Protein AF-A0A4R6RA39-F1 (afdb_monomer)

Solvent-accessible surface area (backbone atoms only — not comparable to full-atom values): 8453 Å² total; per-residue (Å²): 88,79,47,78,80,44,45,70,38,54,65,66,56,29,46,52,51,21,52,23,39,31,28,45,70,70,74,45,59,46,84,70,62,78,87,50,90,96,51,99,73,83,49,60,31,60,56,97,90,36,84,28,69,68,56,23,29,51,54,18,40,52,49,26,54,77,70,68,47,79,82,57,91,64,62,54,58,82,74,47,43,29,58,72,58,46,24,37,30,37,46,40,40,60,76,81,68,45,76,43,68,36,69,85,71,46,83,43,77,44,78,64,78,57,55,37,63,83,16,64,66,58,38,55,40,32,42,59,66,49,38,20,54,32,70,74,84,63,79,50,60,38,37,30,11,65,78,25,111

pLDDT: mean 93.36, std 6.4, range [62.34, 98.44]

Mean predicted aligned error: 5.13 Å

Structure (mmCIF, N/CA/C/O backbone):
data_AF-A0A4R6RA39-F1
#
_entry.id   AF-A0A4R6RA39-F1
#
loop_
_atom_site.group_PDB
_atom_site.id
_atom_site.type_symbol
_atom_site.label_atom_id
_atom_site.label_alt_id
_atom_site.label_comp_id
_atom_site.label_asym_id
_atom_site.label_entity_id
_atom_site.label_seq_id
_atom_site.pdbx_PDB_ins_code
_atom_site.Cartn_x
_atom_site.Cartn_y
_atom_site.Cartn_z
_atom_site.occupancy
_atom_site.B_iso_or_equiv
_atom_site.auth_seq_id
_atom_site.auth_comp_id
_atom_site.auth_asym_id
_atom_site.auth_atom_id
_atom_site.pdbx_PDB_model_num
ATOM 1 N N . MET A 1 1 ? -9.760 14.363 13.658 1.00 90.06 1 MET A N 1
ATOM 2 C CA . MET A 1 1 ? -9.690 14.374 12.183 1.00 90.06 1 MET A CA 1
ATOM 3 C C . MET A 1 1 ? -9.516 12.956 11.656 1.00 90.06 1 MET A C 1
ATOM 5 O O . MET A 1 1 ? -8.741 12.192 12.218 1.00 90.06 1 MET A O 1
ATOM 9 N N . VAL A 1 2 ? -10.207 12.621 10.565 1.00 92.00 2 VAL A N 1
ATOM 10 C CA . VAL A 1 2 ? -9.976 11.387 9.801 1.00 92.00 2 VAL A CA 1
ATOM 11 C C . VAL A 1 2 ? -9.486 11.776 8.411 1.00 92.00 2 VAL A C 1
ATOM 13 O O . VAL A 1 2 ? -10.117 12.594 7.745 1.00 92.00 2 VAL A O 1
ATOM 16 N N . LYS A 1 3 ? -8.358 11.210 7.976 1.00 91.88 3 LYS A N 1
ATOM 17 C CA . LYS A 1 3 ? -7.806 11.401 6.630 1.00 91.88 3 LYS A CA 1
ATOM 18 C C . LYS A 1 3 ? -7.589 10.049 5.969 1.00 91.88 3 LYS A C 1
ATOM 20 O O . LYS A 1 3 ? -6.713 9.295 6.386 1.00 91.88 3 LYS A O 1
ATOM 25 N N . ILE A 1 4 ? -8.360 9.780 4.922 1.00 89.69 4 ILE A N 1
ATOM 26 C CA . ILE A 1 4 ? -8.276 8.553 4.127 1.00 89.69 4 ILE A CA 1
ATOM 27 C C . ILE A 1 4 ? -7.283 8.779 2.984 1.00 89.69 4 ILE A C 1
ATOM 29 O O . ILE A 1 4 ? -7.405 9.752 2.241 1.00 89.69 4 ILE A O 1
ATOM 33 N N . SER A 1 5 ? -6.291 7.901 2.857 1.00 85.12 5 SER A N 1
ATOM 34 C CA . SER A 1 5 ? -5.283 7.948 1.788 1.00 85.12 5 SER A CA 1
ATOM 35 C C . SER A 1 5 ? -5.460 6.857 0.737 1.00 85.12 5 SER A C 1
ATOM 37 O O . SER A 1 5 ? -5.019 7.045 -0.396 1.00 85.12 5 SER A O 1
ATOM 39 N N . ALA A 1 6 ? -6.105 5.740 1.079 1.00 83.69 6 ALA A N 1
ATOM 40 C CA . ALA A 1 6 ? -6.448 4.695 0.121 1.00 83.69 6 ALA A CA 1
ATOM 41 C C . ALA A 1 6 ? -7.640 3.865 0.609 1.00 83.69 6 ALA A C 1
ATOM 43 O O . ALA A 1 6 ? -7.736 3.553 1.790 1.00 83.69 6 ALA A O 1
ATOM 44 N N . THR A 1 7 ? -8.513 3.470 -0.314 1.00 85.88 7 THR A N 1
ATOM 45 C CA . THR A 1 7 ? -9.566 2.467 -0.097 1.00 85.88 7 THR A CA 1
ATOM 46 C C . THR A 1 7 ? -9.325 1.316 -1.075 1.00 85.88 7 THR A C 1
ATOM 48 O O . THR A 1 7 ? -8.363 0.565 -0.908 1.00 85.88 7 THR A O 1
ATOM 51 N N . LEU A 1 8 ? -10.099 1.238 -2.158 1.00 89.75 8 LEU A N 1
ATOM 52 C CA . LEU A 1 8 ? -9.863 0.326 -3.268 1.00 89.75 8 LEU A CA 1
ATOM 53 C C . LEU A 1 8 ? -8.622 0.768 -4.054 1.00 89.75 8 LEU A C 1
ATOM 55 O O . LEU A 1 8 ? -8.519 1.915 -4.496 1.00 89.75 8 LEU A O 1
ATOM 59 N N . ARG A 1 9 ? -7.686 -0.158 -4.264 1.00 90.38 9 ARG A N 1
ATOM 60 C CA . ARG A 1 9 ? -6.543 0.023 -5.161 1.00 90.38 9 ARG A CA 1
ATOM 61 C C . ARG A 1 9 ? -6.778 -0.823 -6.411 1.00 90.38 9 ARG A C 1
ATOM 63 O O . ARG A 1 9 ? -6.635 -2.037 -6.317 1.00 90.38 9 ARG A O 1
ATOM 70 N N . PRO A 1 10 ? -7.093 -0.218 -7.569 1.00 91.56 10 PRO A N 1
ATOM 71 C CA . PRO A 1 10 ? -7.241 -0.975 -8.807 1.00 91.56 10 PRO A CA 1
ATOM 72 C C . PRO A 1 10 ? -5.981 -1.806 -9.113 1.00 91.56 10 PRO A C 1
ATOM 74 O O . PRO A 1 10 ? -4.871 -1.330 -8.818 1.00 91.56 10 PRO A O 1
ATOM 77 N N . PRO A 1 11 ? -6.114 -3.012 -9.698 1.00 93.19 11 PRO A N 1
ATOM 78 C CA . PRO A 1 11 ? -4.978 -3.857 -10.069 1.00 93.19 11 PRO A CA 1
ATOM 79 C C . PRO A 1 11 ? -3.909 -3.119 -10.886 1.00 93.19 11 PRO A C 1
ATOM 81 O O . PRO A 1 11 ? -2.718 -3.287 -10.640 1.00 93.19 11 PRO A O 1
ATOM 84 N N . GLU A 1 12 ? -4.319 -2.221 -11.782 1.00 95.00 12 GLU A N 1
ATOM 85 C CA . GLU A 1 12 ? -3.450 -1.404 -12.636 1.00 95.00 12 GLU A CA 1
ATOM 86 C C . GLU A 1 12 ? -2.562 -0.479 -11.801 1.00 95.00 12 GLU A C 1
ATOM 88 O O . GLU A 1 12 ? -1.356 -0.351 -12.027 1.00 95.00 12 GLU A O 1
ATOM 93 N N . ARG A 1 13 ? -3.152 0.144 -10.774 1.00 93.75 13 ARG A N 1
ATOM 94 C CA . ARG A 1 13 ? -2.418 0.992 -9.834 1.00 93.75 13 ARG A CA 1
ATOM 95 C C . ARG A 1 13 ? -1.446 0.159 -9.006 1.00 93.75 13 ARG A C 1
ATOM 97 O O . ARG A 1 13 ? -0.307 0.583 -8.826 1.00 93.75 13 ARG A O 1
ATOM 104 N N . ALA A 1 14 ? -1.868 -1.008 -8.515 1.00 94.31 14 ALA A N 1
ATOM 105 C CA . ALA A 1 14 ? -0.995 -1.903 -7.757 1.00 94.31 14 ALA A CA 1
ATOM 106 C C . ALA A 1 14 ? 0.198 -2.380 -8.597 1.00 94.31 14 ALA A C 1
ATOM 108 O O . ALA A 1 14 ? 1.331 -2.335 -8.121 1.00 94.31 14 ALA A O 1
ATOM 109 N N . TYR A 1 15 ? -0.042 -2.738 -9.858 1.00 96.94 15 TYR A N 1
ATOM 110 C CA . TYR A 1 15 ? 0.982 -3.095 -10.832 1.00 96.94 15 TYR A CA 1
ATOM 111 C C . TYR A 1 15 ? 2.006 -1.973 -11.033 1.00 96.94 15 TYR A C 1
ATOM 113 O O . TYR A 1 15 ? 3.204 -2.198 -10.853 1.00 96.94 15 TYR A O 1
ATOM 121 N N . MET A 1 16 ? 1.554 -0.748 -11.323 1.00 97.56 16 MET A N 1
ATOM 122 C CA . MET A 1 16 ? 2.460 0.392 -11.506 1.00 97.56 16 MET A CA 1
ATOM 123 C C . MET A 1 16 ? 3.282 0.675 -10.246 1.00 97.56 16 MET A C 1
ATOM 125 O O . MET A 1 16 ? 4.494 0.859 -10.335 1.00 97.56 16 MET A O 1
ATOM 129 N N . MET A 1 17 ? 2.636 0.667 -9.076 1.00 96.38 17 MET A N 1
ATOM 130 C CA . MET A 1 17 ? 3.295 0.892 -7.790 1.00 96.38 17 MET A CA 1
ATOM 131 C C . MET A 1 17 ? 4.342 -0.191 -7.474 1.00 96.38 17 MET A C 1
ATOM 133 O O . MET A 1 17 ? 5.437 0.120 -7.006 1.00 96.38 17 MET A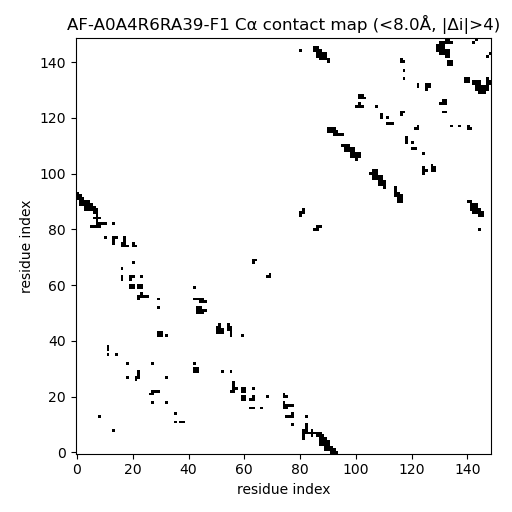 O 1
ATOM 137 N N . HIS A 1 18 ? 4.030 -1.461 -7.739 1.00 97.38 18 HIS A N 1
ATOM 138 C CA . HIS A 1 18 ? 4.929 -2.589 -7.504 1.00 97.38 18 HIS A CA 1
ATOM 139 C C . HIS A 1 18 ? 6.190 -2.498 -8.369 1.00 97.38 18 HIS A C 1
ATOM 141 O O . HIS A 1 18 ? 7.315 -2.512 -7.858 1.00 97.38 18 HIS A O 1
ATOM 147 N N . TRP A 1 19 ? 6.009 -2.368 -9.685 1.00 98.31 19 TRP A N 1
ATOM 148 C CA . TRP A 1 19 ? 7.119 -2.427 -10.631 1.00 98.31 19 TRP A CA 1
ATOM 149 C C . TRP A 1 19 ? 7.971 -1.165 -10.624 1.00 98.31 19 TRP A C 1
ATOM 151 O O . TRP A 1 19 ? 9.198 -1.284 -10.657 1.00 98.31 19 TRP A O 1
ATOM 161 N N . CYS A 1 20 ? 7.377 0.027 -10.467 1.00 98.19 20 CYS A N 1
ATOM 162 C CA . CYS A 1 20 ? 8.183 1.238 -10.324 1.00 98.19 20 CYS A CA 1
ATOM 163 C C . CYS A 1 20 ? 9.052 1.166 -9.063 1.00 98.19 20 CYS A C 1
ATOM 165 O O . CYS A 1 20 ? 10.206 1.585 -9.089 1.00 98.19 20 CYS A O 1
ATOM 167 N N . TRP A 1 21 ? 8.549 0.571 -7.972 1.00 98.38 21 TRP A N 1
ATOM 168 C CA . TRP A 1 21 ? 9.341 0.387 -6.762 1.00 98.38 21 TRP A CA 1
ATOM 169 C C . TRP A 1 21 ? 10.503 -0.580 -6.977 1.00 98.38 21 TRP A C 1
ATOM 171 O O . TRP A 1 21 ? 11.642 -0.248 -6.640 1.00 98.38 21 TRP A O 1
ATOM 181 N N . LEU A 1 22 ? 10.253 -1.746 -7.583 1.00 98.31 22 LEU A N 1
ATOM 182 C CA . LEU A 1 22 ? 11.311 -2.719 -7.853 1.00 98.31 22 LEU A CA 1
ATOM 183 C C . LEU A 1 22 ? 12.384 -2.156 -8.789 1.00 98.31 22 LEU A C 1
ATOM 185 O O . LEU A 1 22 ? 13.571 -2.291 -8.490 1.00 98.31 22 LEU A O 1
ATOM 189 N N . ILE A 1 23 ? 11.997 -1.480 -9.873 1.00 98.44 23 ILE A N 1
ATOM 190 C CA . ILE A 1 23 ? 12.948 -0.862 -10.806 1.00 98.44 23 ILE A CA 1
ATOM 191 C C . ILE A 1 23 ? 13.733 0.261 -10.117 1.00 98.44 23 ILE A C 1
ATOM 193 O O . ILE A 1 23 ? 14.962 0.270 -10.175 1.00 98.44 23 ILE A O 1
ATOM 197 N N . ALA A 1 24 ? 13.062 1.175 -9.407 1.00 98.12 24 ALA A N 1
ATOM 198 C CA . ALA A 1 24 ? 13.711 2.300 -8.727 1.00 98.12 24 ALA A CA 1
ATOM 199 C C . ALA A 1 24 ? 14.751 1.853 -7.685 1.00 98.12 24 ALA A C 1
ATOM 201 O O . ALA A 1 24 ? 15.729 2.565 -7.435 1.00 98.12 24 ALA A O 1
ATOM 202 N N . LYS A 1 25 ? 14.543 0.677 -7.078 1.00 96.44 25 LYS A N 1
ATOM 203 C CA . LYS A 1 25 ? 15.461 0.039 -6.122 1.00 96.44 25 LYS A CA 1
ATOM 204 C C . LYS A 1 25 ? 16.461 -0.923 -6.781 1.00 96.44 25 LYS A C 1
ATOM 206 O O . LYS A 1 25 ? 17.223 -1.564 -6.065 1.00 96.44 25 LYS A O 1
ATOM 211 N N . GLY A 1 26 ? 16.465 -1.039 -8.111 1.00 95.38 26 GLY A N 1
ATOM 212 C CA . GLY A 1 26 ? 17.368 -1.915 -8.863 1.00 95.38 26 GLY A CA 1
ATOM 213 C C . GLY A 1 26 ? 17.100 -3.413 -8.681 1.00 95.38 26 GLY A C 1
ATOM 214 O O . GLY A 1 26 ? 17.983 -4.222 -8.947 1.00 95.38 26 GLY A O 1
ATOM 215 N N . LYS A 1 27 ? 15.904 -3.783 -8.212 1.00 97.06 27 LYS A N 1
ATOM 216 C CA . LYS A 1 27 ? 15.493 -5.161 -7.901 1.00 97.06 27 LYS A CA 1
ATOM 217 C C . LYS A 1 27 ? 14.762 -5.866 -9.048 1.00 97.06 27 LYS A C 1
ATOM 219 O O . LYS A 1 27 ? 14.523 -7.063 -8.954 1.00 97.06 27 LYS A O 1
ATOM 224 N N . ALA A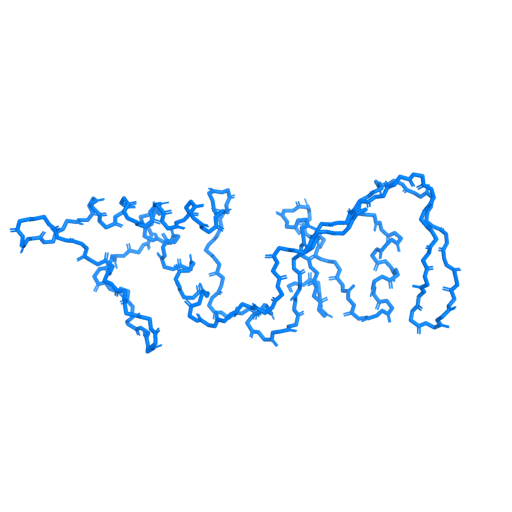 1 28 ? 14.412 -5.148 -10.113 1.00 97.75 28 ALA A N 1
ATOM 225 C CA . ALA A 1 28 ? 13.847 -5.713 -11.335 1.00 97.75 28 ALA A CA 1
ATOM 226 C C . ALA A 1 28 ? 14.577 -5.176 -12.571 1.00 97.75 28 ALA A C 1
ATOM 228 O O . ALA A 1 28 ? 15.042 -4.034 -12.582 1.00 97.75 28 ALA A O 1
ATOM 229 N N . ASP A 1 29 ? 14.671 -6.011 -13.606 1.00 97.56 29 ASP A N 1
ATOM 230 C CA . ASP A 1 29 ? 15.124 -5.607 -14.938 1.00 97.56 29 ASP A CA 1
ATOM 231 C C . ASP A 1 29 ? 13.943 -4.963 -15.684 1.00 97.56 29 ASP A C 1
ATOM 233 O O . ASP A 1 29 ? 12.944 -5.655 -15.907 1.00 97.56 29 ASP A O 1
ATOM 237 N N . PRO A 1 30 ? 14.027 -3.679 -16.082 1.00 98.00 30 PRO A N 1
ATOM 238 C CA . PRO A 1 30 ? 12.946 -2.993 -16.786 1.00 98.00 30 PRO A CA 1
ATOM 239 C C . PRO A 1 30 ? 12.452 -3.720 -18.043 1.00 98.00 30 PRO A C 1
ATOM 241 O O . PRO A 1 30 ? 11.261 -3.693 -18.330 1.00 98.00 30 PRO A O 1
ATOM 244 N N . LYS A 1 31 ? 13.335 -4.442 -18.747 1.00 97.50 31 LYS A N 1
ATOM 245 C CA . LYS A 1 31 ? 12.983 -5.210 -19.958 1.00 97.50 31 LYS A CA 1
ATOM 246 C C . LYS A 1 31 ? 12.194 -6.490 -19.683 1.00 97.50 31 LYS A C 1
ATOM 248 O O . LYS A 1 31 ? 11.696 -7.116 -20.612 1.00 97.50 31 LYS A O 1
ATOM 253 N N . LYS A 1 32 ? 12.148 -6.936 -18.427 1.00 97.62 32 LYS A N 1
ATOM 254 C CA . LYS A 1 32 ? 11.507 -8.196 -18.019 1.00 97.62 32 LYS A CA 1
ATOM 255 C C . LYS A 1 32 ? 10.220 -7.978 -17.237 1.00 97.62 32 LYS A C 1
ATOM 257 O O . LYS A 1 32 ? 9.637 -8.953 -16.766 1.00 97.62 32 LYS A O 1
ATOM 262 N N . VAL A 1 33 ? 9.790 -6.729 -17.064 1.00 97.56 33 VAL A N 1
ATOM 263 C CA . VAL A 1 33 ? 8.517 -6.451 -16.403 1.00 97.56 33 VAL A CA 1
ATOM 264 C C . VAL A 1 33 ? 7.375 -6.972 -17.286 1.00 97.56 33 VAL A C 1
ATOM 266 O O . VAL A 1 33 ? 7.286 -6.561 -18.443 1.00 97.56 33 VAL A O 1
ATOM 269 N N . PRO A 1 34 ? 6.508 -7.872 -16.782 1.00 96.75 34 PRO A N 1
ATOM 270 C CA . PRO A 1 34 ? 5.401 -8.412 -17.566 1.00 96.75 34 PRO A CA 1
ATOM 271 C C . PRO A 1 34 ? 4.429 -7.306 -17.968 1.00 96.75 34 PRO A C 1
ATOM 273 O O . PRO A 1 34 ? 3.987 -6.562 -17.105 1.00 96.75 34 PRO A O 1
ATOM 276 N N . SER A 1 35 ? 4.042 -7.216 -19.241 1.00 96.00 35 SER A N 1
ATOM 277 C CA . SER A 1 35 ? 3.005 -6.275 -19.681 1.00 96.00 35 SER A CA 1
ATOM 278 C C . SER A 1 35 ? 1.671 -6.539 -18.975 1.00 96.00 35 SER A C 1
ATOM 280 O O . SER A 1 35 ? 1.280 -7.696 -18.811 1.00 96.00 35 SER A O 1
ATOM 282 N N . MET A 1 36 ? 0.929 -5.480 -18.645 1.00 96.25 36 MET A N 1
ATOM 283 C CA . MET A 1 36 ? -0.420 -5.579 -18.086 1.00 96.25 36 MET A CA 1
ATOM 284 C C . MET A 1 36 ? -1.433 -4.928 -19.028 1.00 96.25 36 MET A C 1
ATOM 286 O O . MET A 1 36 ? -1.262 -3.779 -19.438 1.00 96.25 36 MET A O 1
ATOM 290 N N . ASN A 1 37 ? -2.503 -5.656 -19.355 1.00 95.56 37 ASN A N 1
ATOM 291 C CA . ASN A 1 37 ? -3.602 -5.103 -20.140 1.00 95.56 37 ASN A CA 1
ATOM 292 C C . ASN A 1 37 ? -4.210 -3.883 -19.424 1.00 95.56 37 ASN A C 1
ATOM 294 O O . ASN A 1 37 ? -4.369 -3.900 -18.207 1.00 95.56 37 ASN A O 1
ATOM 298 N N . GLY A 1 38 ? -4.527 -2.825 -20.170 1.00 94.25 38 GLY A N 1
ATO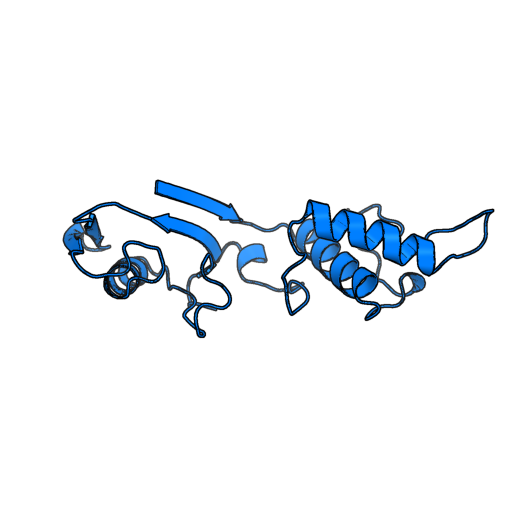M 299 C CA . GLY A 1 38 ? -5.020 -1.565 -19.603 1.00 94.25 38 GLY A CA 1
ATOM 300 C C . GLY A 1 38 ? -3.945 -0.650 -18.997 1.00 94.25 38 GLY A C 1
ATOM 301 O O . GLY A 1 38 ? -4.277 0.456 -18.578 1.00 94.25 38 GLY A O 1
ATOM 302 N N . VAL A 1 39 ? -2.662 -1.046 -18.995 1.00 96.75 39 VAL A N 1
ATOM 303 C CA . VAL A 1 39 ? -1.543 -0.211 -18.521 1.00 96.75 39 VAL A CA 1
ATOM 304 C C . VAL A 1 39 ? -0.533 0.026 -19.653 1.00 96.75 39 VAL A C 1
ATOM 306 O O . VAL A 1 39 ? 0.411 -0.751 -19.811 1.00 96.75 39 VAL A O 1
ATOM 309 N N . PRO A 1 40 ? -0.693 1.098 -20.454 1.00 95.06 40 PRO A N 1
ATOM 310 C CA . PR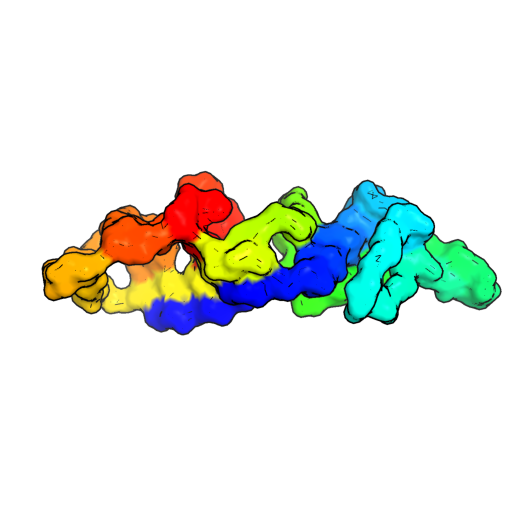O A 1 40 ? 0.193 1.405 -21.575 1.00 95.06 40 PRO A CA 1
ATOM 311 C C . PRO A 1 40 ? 1.487 2.073 -21.083 1.00 95.06 40 PRO A C 1
ATOM 313 O O . PRO A 1 40 ? 1.704 3.267 -21.277 1.00 95.06 40 PRO A O 1
ATOM 316 N N . ILE A 1 41 ? 2.341 1.306 -20.406 1.00 95.56 41 ILE A N 1
ATOM 317 C CA . ILE A 1 41 ? 3.615 1.783 -19.863 1.00 95.56 41 ILE A CA 1
ATOM 318 C C . ILE A 1 41 ? 4.795 1.066 -20.518 1.00 95.56 41 ILE A C 1
ATOM 320 O O . ILE A 1 41 ? 4.804 -0.158 -20.641 1.00 95.56 41 ILE A O 1
ATOM 324 N N . LYS A 1 42 ? 5.812 1.840 -20.907 1.00 95.06 42 LYS A N 1
ATOM 325 C CA . LYS A 1 42 ? 7.114 1.326 -21.338 1.00 95.06 42 LYS A CA 1
ATOM 326 C C . LYS A 1 42 ? 8.098 1.476 -20.182 1.00 95.06 42 LYS A C 1
ATOM 328 O O . LYS A 1 42 ? 8.387 2.596 -19.776 1.00 95.06 42 LYS A O 1
ATOM 333 N N . TRP A 1 43 ? 8.577 0.360 -19.640 1.00 97.75 43 TRP A N 1
ATOM 334 C CA . TRP A 1 43 ? 9.513 0.364 -18.510 1.00 97.75 43 TRP A CA 1
ATOM 335 C C . TRP A 1 43 ? 10.973 0.466 -18.949 1.00 97.75 43 TRP A C 1
ATOM 337 O O . TRP A 1 43 ? 11.799 0.991 -18.209 1.00 97.75 43 TRP A O 1
ATOM 347 N N . ASP A 1 44 ? 11.305 -0.038 -20.133 1.00 96.94 44 ASP A N 1
ATOM 348 C CA . ASP A 1 44 ? 12.643 -0.066 -20.709 1.00 96.94 44 ASP A CA 1
ATOM 349 C C . ASP A 1 44 ? 12.907 1.184 -21.554 1.00 96.94 44 ASP A C 1
ATOM 351 O O . ASP A 1 44 ? 12.801 1.203 -22.776 1.00 96.94 44 ASP A O 1
ATOM 355 N N . HIS A 1 45 ? 13.259 2.273 -20.880 1.00 96.62 45 HIS A N 1
ATOM 356 C CA . HIS A 1 45 ? 13.524 3.545 -21.541 1.00 96.62 45 HIS A CA 1
ATOM 357 C C . HIS A 1 45 ? 14.776 3.483 -22.419 1.00 96.62 45 HIS A C 1
ATOM 359 O O . HIS A 1 45 ? 15.742 2.775 -22.128 1.00 96.62 45 HIS A O 1
ATOM 365 N N . GLU A 1 46 ? 14.771 4.293 -23.472 1.00 96.31 46 GLU A N 1
ATOM 366 C CA . GLU A 1 46 ? 15.867 4.411 -24.428 1.00 96.31 46 GLU A CA 1
ATOM 367 C C . GLU A 1 46 ? 16.459 5.826 -24.423 1.00 96.31 46 GLU A C 1
ATOM 369 O O . GLU A 1 46 ? 15.781 6.803 -24.103 1.00 96.31 46 GLU A O 1
ATOM 374 N N . VAL A 1 47 ? 17.732 5.925 -24.798 1.00 95.88 47 VAL A N 1
ATOM 375 C CA . VAL A 1 47 ? 18.426 7.167 -25.155 1.00 95.88 47 VAL A CA 1
ATOM 376 C C . VAL A 1 47 ? 18.995 6.953 -26.548 1.00 95.88 47 VAL A C 1
ATOM 378 O O . VAL A 1 47 ? 19.673 5.952 -26.780 1.00 95.88 47 VAL A O 1
ATOM 381 N N . ASP A 1 48 ? 18.670 7.845 -27.481 1.00 95.00 48 ASP A N 1
ATOM 382 C CA . ASP A 1 48 ? 19.112 7.771 -28.880 1.00 95.00 48 ASP A CA 1
ATOM 383 C C . ASP A 1 48 ? 18.827 6.404 -29.539 1.00 95.00 48 ASP A C 1
ATOM 385 O O . ASP A 1 48 ? 19.665 5.826 -30.233 1.00 95.00 48 ASP A O 1
ATOM 389 N N . GLY A 1 49 ? 17.637 5.852 -29.266 1.00 93.56 49 GLY A N 1
ATOM 390 C CA . GLY A 1 49 ? 17.173 4.567 -29.806 1.00 93.56 49 GLY A CA 1
ATOM 391 C C . GLY A 1 49 ? 17.846 3.329 -29.201 1.00 93.56 49 GLY A C 1
ATOM 392 O O . GLY A 1 49 ? 17.725 2.232 -29.744 1.00 93.56 49 GLY A O 1
ATOM 393 N N . LYS A 1 50 ? 18.593 3.481 -28.101 1.00 96.38 50 LYS A N 1
ATOM 394 C CA . LYS A 1 50 ? 19.247 2.373 -27.392 1.00 96.38 50 LYS A CA 1
ATOM 395 C C . LYS A 1 50 ? 18.755 2.283 -25.962 1.00 96.38 50 LYS A C 1
ATOM 397 O O . LYS A 1 50 ? 18.646 3.293 -25.272 1.00 96.38 50 LYS A O 1
ATOM 402 N N . TYR A 1 51 ? 18.514 1.062 -25.495 1.00 97.00 51 TYR A N 1
ATOM 403 C CA . TYR A 1 51 ? 18.101 0.805 -24.117 1.00 97.00 51 TYR A CA 1
ATOM 404 C C . TYR A 1 51 ? 19.054 1.458 -23.101 1.00 97.00 51 TYR A C 1
ATOM 406 O O . TYR A 1 51 ? 20.267 1.255 -23.158 1.00 97.00 51 TYR A O 1
ATOM 414 N N . SER A 1 52 ? 18.485 2.188 -22.139 1.00 97.69 52 SER A N 1
ATOM 415 C CA . SER A 1 52 ? 19.186 2.780 -21.001 1.00 97.69 52 SER A CA 1
ATOM 416 C C . SER A 1 52 ? 18.536 2.348 -19.690 1.00 97.69 52 SER A C 1
ATOM 418 O O . SER A 1 52 ? 17.422 2.747 -19.323 1.00 97.69 52 SER A O 1
ATOM 420 N N . LYS A 1 53 ? 19.290 1.556 -18.927 1.00 96.44 53 LYS A N 1
ATOM 421 C CA . LYS A 1 53 ? 18.893 1.138 -17.583 1.00 96.44 53 LYS A CA 1
ATOM 422 C C . LYS A 1 53 ? 18.806 2.340 -16.643 1.00 96.44 53 LYS A C 1
ATOM 424 O O . LYS A 1 53 ? 17.886 2.422 -15.835 1.00 96.44 53 LYS A O 1
ATOM 429 N N . GLU A 1 54 ? 19.727 3.289 -16.769 1.00 96.94 54 GLU A N 1
ATOM 430 C CA . GLU A 1 54 ? 19.791 4.496 -15.948 1.00 96.94 54 GLU A CA 1
ATOM 431 C C . GLU A 1 54 ? 18.534 5.348 -16.135 1.00 96.94 54 GLU A C 1
ATOM 433 O O . GLU A 1 54 ? 17.910 5.729 -15.144 1.00 96.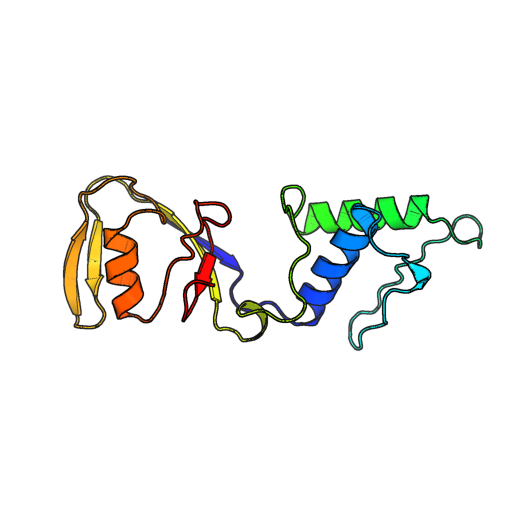94 54 GLU A O 1
ATOM 438 N N . LYS A 1 55 ? 18.105 5.588 -17.384 1.00 97.81 55 LYS A N 1
ATOM 439 C CA . LYS A 1 55 ? 16.857 6.321 -17.654 1.00 97.81 55 LYS A CA 1
ATOM 440 C C . LYS A 1 55 ? 15.630 5.596 -17.119 1.00 97.81 55 LYS A C 1
ATOM 442 O O . LYS A 1 55 ? 14.779 6.239 -16.512 1.00 97.81 55 LYS A O 1
ATOM 447 N N . SER A 1 56 ? 15.581 4.275 -17.269 1.00 98.38 56 SER A N 1
ATOM 448 C CA . SER A 1 56 ? 14.493 3.452 -16.730 1.00 98.38 56 SER A CA 1
ATOM 449 C C . SER A 1 56 ? 14.387 3.580 -15.204 1.00 98.38 56 SER A C 1
ATOM 451 O O . SER A 1 56 ? 13.302 3.751 -14.653 1.00 98.38 56 SER A O 1
ATOM 453 N N . ILE A 1 57 ? 15.528 3.569 -14.505 1.00 98.31 57 ILE A N 1
ATOM 454 C CA . ILE A 1 57 ? 15.587 3.759 -13.050 1.00 98.31 57 ILE A CA 1
ATOM 455 C C . ILE A 1 57 ? 15.160 5.175 -12.649 1.00 98.31 57 ILE A C 1
ATOM 457 O O . ILE A 1 57 ? 14.464 5.328 -11.645 1.00 98.31 57 ILE A O 1
ATOM 461 N N . VAL A 1 58 ? 15.568 6.210 -13.390 1.00 98.06 58 VAL A N 1
ATOM 462 C CA . VAL A 1 58 ? 15.173 7.601 -13.109 1.00 98.06 58 VAL A CA 1
ATOM 463 C C . VAL A 1 58 ? 13.659 7.774 -13.242 1.00 98.06 58 VAL A C 1
ATOM 465 O O . VAL A 1 58 ? 13.029 8.215 -12.283 1.00 98.06 58 VAL A O 1
ATOM 468 N N . ALA A 1 59 ? 13.062 7.330 -14.350 1.00 97.94 59 ALA A N 1
ATOM 469 C CA . ALA A 1 59 ? 11.614 7.406 -14.555 1.00 97.94 59 ALA A CA 1
ATOM 470 C C . ALA A 1 59 ? 10.837 6.624 -13.478 1.00 97.94 59 ALA A C 1
ATOM 472 O O . ALA A 1 59 ? 9.867 7.115 -12.898 1.00 97.94 59 ALA A O 1
ATOM 473 N N . ALA A 1 60 ? 11.313 5.429 -13.112 1.00 98.25 60 ALA A N 1
ATOM 474 C CA . ALA A 1 60 ? 10.711 4.652 -12.033 1.00 98.25 60 ALA A CA 1
ATOM 475 C C . ALA A 1 60 ? 10.798 5.357 -10.664 1.00 98.25 60 ALA A C 1
ATOM 477 O O . ALA A 1 60 ? 9.868 5.258 -9.859 1.00 98.25 60 ALA A O 1
ATOM 478 N N . LYS A 1 61 ? 11.889 6.089 -10.385 1.00 98.19 61 LYS A N 1
ATOM 479 C CA . LYS A 1 61 ? 12.030 6.903 -9.164 1.00 98.19 61 LYS A CA 1
ATOM 480 C C . LYS A 1 61 ? 11.046 8.070 -9.143 1.00 98.19 61 LYS A C 1
ATOM 482 O O . LYS A 1 61 ? 10.480 8.342 -8.087 1.00 98.19 61 LYS A O 1
ATOM 487 N N . GLU A 1 62 ? 10.811 8.721 -10.279 1.00 97.88 62 GLU A N 1
ATOM 488 C CA . GLU A 1 62 ? 9.809 9.787 -10.404 1.00 97.88 62 GLU A CA 1
ATOM 489 C C . GLU A 1 62 ? 8.399 9.257 -10.115 1.00 97.88 62 GLU A C 1
ATOM 491 O O . GLU A 1 62 ? 7.680 9.833 -9.298 1.00 97.88 62 GLU A O 1
ATOM 496 N N . MET A 1 63 ? 8.034 8.097 -10.673 1.00 97.69 63 MET A N 1
ATOM 497 C CA . MET A 1 63 ? 6.763 7.433 -10.350 1.00 97.69 63 MET A CA 1
ATOM 498 C C . MET A 1 63 ? 6.664 7.062 -8.868 1.00 97.69 63 MET A C 1
ATOM 500 O O . MET A 1 63 ? 5.643 7.309 -8.227 1.00 97.69 63 MET A O 1
ATOM 504 N N . LEU A 1 64 ? 7.732 6.501 -8.293 1.00 96.31 64 LEU A N 1
ATOM 505 C CA . LEU A 1 64 ? 7.793 6.152 -6.873 1.00 96.31 64 LEU A CA 1
ATOM 506 C C . LEU A 1 64 ? 7.575 7.381 -5.972 1.00 96.31 64 LEU A C 1
ATOM 508 O O . LEU A 1 64 ? 6.909 7.262 -4.941 1.00 96.31 64 LEU A O 1
ATOM 512 N N . ILE A 1 65 ? 8.084 8.553 -6.371 1.00 95.06 65 ILE A N 1
ATOM 513 C CA . ILE A 1 65 ? 7.828 9.836 -5.703 1.00 95.06 65 ILE A CA 1
ATOM 514 C C . ILE A 1 65 ? 6.367 10.260 -5.871 1.00 95.06 65 ILE A C 1
ATOM 516 O O . ILE A 1 65 ? 5.732 10.608 -4.876 1.00 95.06 65 ILE A O 1
ATOM 520 N N . GLY A 1 66 ? 5.820 10.183 -7.087 1.00 93.81 66 GLY A N 1
ATOM 521 C CA . GLY A 1 66 ? 4.420 10.518 -7.370 1.00 93.81 66 GLY A CA 1
ATOM 522 C C . GLY A 1 66 ? 3.418 9.658 -6.591 1.00 93.81 66 GLY A C 1
ATOM 523 O O . GLY A 1 66 ? 2.369 10.143 -6.173 1.00 93.81 66 GLY A O 1
ATOM 524 N N . PHE A 1 67 ? 3.763 8.399 -6.313 1.00 91.31 67 PHE A N 1
ATOM 525 C CA . PHE A 1 67 ? 2.976 7.513 -5.453 1.00 91.31 67 PHE A CA 1
ATOM 526 C C . PHE A 1 67 ? 3.244 7.687 -3.947 1.00 91.31 67 PHE A C 1
ATOM 528 O O . PHE A 1 67 ? 2.580 7.030 -3.147 1.00 91.31 67 PHE A O 1
ATOM 535 N N . GLY A 1 68 ? 4.197 8.531 -3.538 1.00 88.38 68 GLY A N 1
ATOM 536 C CA . GLY A 1 68 ? 4.525 8.752 -2.125 1.00 88.38 68 GLY A CA 1
ATOM 537 C C . GLY A 1 68 ? 5.207 7.559 -1.441 1.00 88.38 68 GLY A C 1
ATOM 538 O O . GLY A 1 68 ? 5.103 7.395 -0.227 1.00 88.38 68 GLY A O 1
ATOM 539 N N . MET A 1 69 ? 5.887 6.696 -2.201 1.00 90.69 69 MET A N 1
ATOM 540 C CA . MET A 1 69 ? 6.412 5.409 -1.722 1.00 90.69 69 MET A CA 1
ATOM 541 C C . MET A 1 69 ? 7.900 5.429 -1.343 1.00 90.69 69 MET A C 1
ATOM 543 O O . MET A 1 69 ? 8.513 4.377 -1.152 1.00 90.69 69 MET A O 1
ATOM 547 N N . GLN A 1 70 ? 8.509 6.610 -1.215 1.00 90.94 70 GLN A N 1
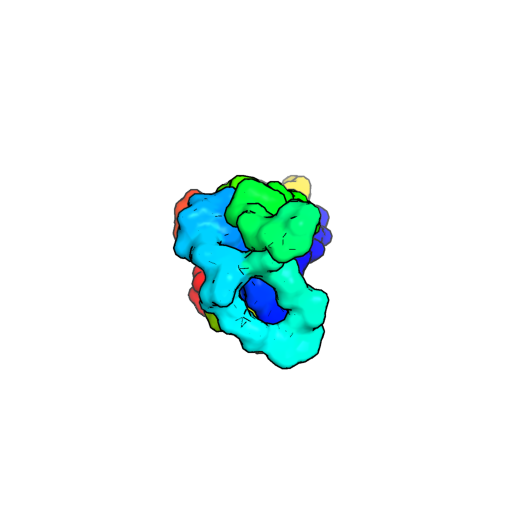ATOM 548 C CA . GLN A 1 70 ? 9.949 6.788 -0.974 1.00 90.94 70 GLN A CA 1
ATOM 549 C C . GLN A 1 70 ? 10.453 6.032 0.257 1.00 90.94 70 GLN A C 1
ATOM 551 O O . GLN A 1 70 ? 11.576 5.523 0.259 1.00 90.94 70 GLN A O 1
ATOM 556 N N . LYS A 1 71 ? 9.609 5.963 1.290 1.00 87.19 71 LYS A N 1
ATOM 557 C CA . LYS A 1 71 ? 9.930 5.379 2.594 1.00 87.19 71 LYS A CA 1
ATOM 558 C C . LYS A 1 71 ? 9.526 3.906 2.725 1.00 87.19 71 LYS A C 1
ATOM 560 O O . LYS A 1 71 ? 9.794 3.316 3.765 1.00 87.19 71 LYS A O 1
ATOM 565 N N . LEU A 1 72 ? 8.896 3.306 1.708 1.00 85.25 72 LEU A N 1
ATOM 566 C CA . LEU A 1 72 ? 8.490 1.901 1.779 1.00 85.25 72 LEU A CA 1
ATOM 567 C C . LEU A 1 72 ? 9.713 0.976 1.764 1.00 85.25 72 LEU A C 1
ATOM 569 O O . LEU A 1 72 ? 10.569 1.079 0.880 1.00 85.25 72 LEU A O 1
ATOM 573 N N . GLY A 1 73 ? 9.764 0.051 2.726 1.00 86.75 73 GLY A N 1
ATOM 574 C CA . GLY A 1 73 ? 10.807 -0.977 2.833 1.00 86.75 73 GLY A CA 1
ATOM 575 C C . GLY A 1 73 ? 10.601 -2.178 1.901 1.00 86.75 73 GLY A C 1
ATOM 576 O O . GLY A 1 73 ? 11.565 -2.869 1.569 1.00 86.75 73 GLY A O 1
ATOM 577 N N . THR A 1 74 ? 9.372 -2.396 1.428 1.00 89.81 74 THR A N 1
ATOM 578 C CA . THR A 1 74 ? 9.008 -3.465 0.488 1.00 89.81 74 THR A CA 1
ATOM 579 C C . THR A 1 74 ? 8.143 -2.930 -0.652 1.00 89.81 74 THR A C 1
ATOM 581 O O . THR A 1 74 ? 7.520 -1.874 -0.522 1.00 89.81 74 THR A O 1
ATOM 584 N N . ALA A 1 75 ? 8.115 -3.655 -1.771 1.00 92.44 75 ALA A N 1
ATOM 585 C CA . ALA A 1 75 ? 7.240 -3.333 -2.889 1.00 92.44 75 ALA A CA 1
ATOM 586 C C . ALA A 1 75 ? 5.773 -3.542 -2.475 1.00 92.44 75 ALA A C 1
ATOM 588 O O . ALA A 1 75 ? 5.465 -4.546 -1.827 1.00 92.44 75 ALA A O 1
ATOM 589 N N . PRO A 1 76 ? 4.849 -2.656 -2.878 1.00 91.06 76 PRO A N 1
ATOM 590 C CA . PRO A 1 76 ? 3.419 -2.917 -2.755 1.00 91.06 76 PRO A CA 1
ATOM 591 C C . PRO A 1 76 ? 3.046 -4.252 -3.399 1.00 91.06 76 PRO A C 1
ATOM 593 O O . PRO A 1 76 ? 3.506 -4.552 -4.498 1.00 91.06 76 PRO A O 1
ATOM 596 N N . ALA A 1 77 ? 2.228 -5.062 -2.732 1.00 90.88 77 ALA A N 1
ATOM 597 C CA . ALA A 1 77 ? 1.846 -6.368 -3.257 1.00 90.88 77 ALA A CA 1
ATOM 598 C C . ALA A 1 77 ? 0.887 -6.248 -4.457 1.00 90.88 77 ALA A C 1
ATOM 600 O O . ALA A 1 77 ? 0.010 -5.380 -4.483 1.00 90.88 77 ALA A O 1
ATOM 601 N N . LEU A 1 78 ? 1.054 -7.150 -5.430 1.00 92.00 78 LEU A N 1
ATOM 602 C CA . LEU A 1 78 ? 0.159 -7.306 -6.588 1.00 92.00 78 LEU A CA 1
ATOM 603 C C . LEU A 1 78 ? -1.144 -8.030 -6.237 1.00 92.00 78 LEU A C 1
ATOM 605 O O . LEU A 1 78 ? -2.105 -7.969 -6.994 1.00 92.00 78 LEU A O 1
ATOM 609 N N . ASP A 1 79 ? -1.172 -8.687 -5.083 1.00 89.00 79 ASP A N 1
ATOM 610 C CA . ASP A 1 79 ? -2.367 -9.233 -4.469 1.00 89.00 79 ASP A CA 1
ATOM 611 C C . ASP A 1 79 ? -2.427 -8.721 -3.028 1.00 89.00 79 ASP A C 1
ATOM 613 O O . ASP A 1 79 ? -1.508 -8.931 -2.238 1.00 89.00 79 ASP A O 1
ATOM 617 N N . SER A 1 80 ? -3.467 -7.957 -2.706 1.00 87.06 80 SER A N 1
ATOM 618 C CA . SER A 1 80 ? -3.622 -7.335 -1.394 1.00 87.06 80 SER A CA 1
ATOM 619 C C . SER A 1 80 ? -5.081 -7.043 -1.098 1.00 87.06 80 SER A C 1
ATOM 621 O O . SER A 1 80 ? -5.936 -6.998 -1.985 1.00 87.06 80 SER A O 1
ATOM 623 N N . LYS A 1 81 ? -5.378 -6.766 0.166 1.00 89.12 81 LYS A N 1
ATOM 624 C CA . LYS A 1 81 ? -6.734 -6.417 0.580 1.00 89.12 81 LYS A CA 1
ATOM 625 C C . LYS A 1 81 ? -7.247 -5.109 0.010 1.00 89.12 81 LYS A C 1
ATOM 627 O O . LYS A 1 81 ? -8.436 -5.012 -0.259 1.00 89.12 81 LYS A O 1
ATOM 632 N N . HIS A 1 82 ? -6.370 -4.147 -0.268 1.00 90.12 82 HIS A N 1
ATOM 633 C CA . HIS A 1 82 ? -6.773 -2.948 -0.999 1.00 90.12 82 HIS A CA 1
ATOM 634 C C . HIS A 1 82 ? -7.288 -3.275 -2.397 1.00 90.12 82 HIS A C 1
ATOM 636 O O . HIS A 1 82 ? -8.206 -2.614 -2.861 1.00 90.12 82 HIS A O 1
ATOM 642 N N . ILE A 1 83 ? -6.733 -4.292 -3.063 1.00 89.75 83 ILE A N 1
ATOM 643 C CA . ILE A 1 83 ? -7.204 -4.724 -4.387 1.00 89.75 83 ILE A CA 1
ATOM 644 C C . ILE A 1 83 ? -8.555 -5.434 -4.270 1.00 89.75 83 ILE A C 1
ATOM 646 O O . ILE A 1 83 ? -9.433 -5.227 -5.100 1.00 89.75 83 ILE A O 1
ATOM 650 N N . ARG A 1 84 ? -8.756 -6.206 -3.196 1.00 90.62 84 ARG A N 1
ATOM 651 C CA . ARG A 1 84 ? -10.031 -6.880 -2.895 1.00 90.62 84 ARG A CA 1
ATOM 652 C C . ARG A 1 84 ? -11.107 -5.957 -2.303 1.00 90.62 84 ARG A C 1
ATOM 654 O O . ARG A 1 84 ? -12.218 -6.415 -2.074 1.00 90.62 84 ARG A O 1
ATOM 661 N N . GLY A 1 85 ? -10.789 -4.691 -2.019 1.00 90.00 85 GLY A N 1
ATOM 662 C CA . GLY A 1 85 ? -11.706 -3.761 -1.348 1.00 90.00 85 GLY A CA 1
ATOM 663 C C . GLY A 1 85 ? -11.950 -4.068 0.137 1.00 90.00 85 GLY A C 1
ATOM 664 O O . GLY A 1 85 ? -12.948 -3.627 0.692 1.00 90.00 85 GLY A O 1
ATOM 665 N N . LEU A 1 86 ? -11.044 -4.810 0.779 1.00 93.00 86 LEU A N 1
ATOM 666 C CA . LEU A 1 86 ? -11.133 -5.260 2.176 1.00 93.00 86 LEU A CA 1
ATOM 667 C C . LEU A 1 86 ? -10.210 -4.476 3.128 1.00 93.00 86 LEU A C 1
ATOM 669 O O . LEU A 1 86 ? -10.024 -4.870 4.278 1.00 93.00 86 LEU A O 1
ATOM 673 N N . ALA A 1 87 ? -9.592 -3.391 2.651 1.00 93.56 87 ALA A N 1
ATOM 674 C CA . ALA A 1 87 ? -8.707 -2.548 3.449 1.00 93.56 87 ALA A CA 1
ATOM 675 C C . ALA A 1 87 ? -8.878 -1.055 3.159 1.00 93.56 87 ALA A C 1
ATOM 677 O O . ALA A 1 87 ? -9.272 -0.642 2.064 1.00 93.56 87 ALA A O 1
ATOM 678 N N . VAL A 1 88 ? -8.518 -0.250 4.154 1.00 92.06 88 VAL A N 1
ATOM 679 C CA . VAL A 1 88 ? -8.473 1.206 4.100 1.00 92.06 88 VAL A CA 1
ATOM 680 C C . VAL A 1 88 ? -7.219 1.704 4.815 1.00 92.06 88 VAL A C 1
ATOM 682 O O . VAL A 1 88 ? -6.918 1.305 5.938 1.00 92.06 88 VAL A O 1
ATOM 685 N N . ASP A 1 89 ? -6.504 2.615 4.164 1.00 90.31 89 ASP A N 1
ATOM 686 C CA . ASP A 1 89 ? -5.412 3.356 4.779 1.00 90.31 89 ASP A CA 1
ATOM 687 C C . ASP A 1 89 ? -5.989 4.685 5.254 1.00 90.31 89 ASP A C 1
ATOM 689 O O . ASP A 1 89 ? -6.357 5.547 4.445 1.00 90.31 89 ASP A O 1
ATOM 693 N N . MET A 1 90 ? -6.093 4.848 6.569 1.00 92.69 90 MET A N 1
ATOM 694 C CA . MET A 1 90 ? -6.621 6.045 7.206 1.00 92.69 90 MET A CA 1
ATOM 695 C C . MET A 1 90 ? -5.805 6.459 8.426 1.00 92.69 90 MET A C 1
ATOM 697 O O . MET A 1 90 ? -5.486 5.663 9.306 1.00 92.69 90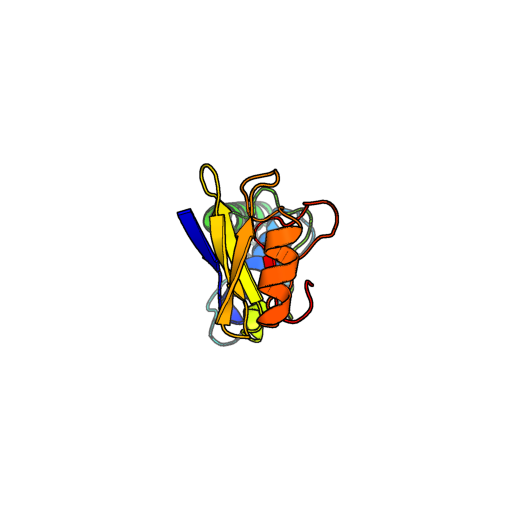 MET A O 1
ATOM 701 N N . ASN A 1 91 ? -5.518 7.757 8.500 1.00 91.31 91 ASN A N 1
ATOM 702 C CA . ASN A 1 91 ? -4.986 8.386 9.699 1.00 91.31 91 ASN A CA 1
ATOM 703 C C . ASN A 1 91 ? -6.143 8.961 10.515 1.00 91.31 91 ASN A C 1
ATOM 705 O O . ASN A 1 91 ? -6.946 9.741 9.998 1.00 91.31 91 ASN A O 1
ATOM 709 N N . VAL A 1 92 ? -6.196 8.587 11.789 1.00 94.25 92 VAL A N 1
ATOM 710 C CA . VAL A 1 92 ? -7.182 9.067 12.758 1.00 94.25 92 VAL A CA 1
ATOM 711 C C . VAL A 1 92 ? -6.429 9.796 13.858 1.00 94.25 92 VAL A C 1
ATOM 713 O O . VAL A 1 92 ? -5.445 9.270 14.370 1.00 94.25 92 VAL A O 1
ATOM 716 N N . THR A 1 93 ? -6.879 10.994 14.206 1.00 96.00 93 THR A N 1
ATOM 717 C CA . THR A 1 93 ? -6.413 11.757 15.371 1.00 96.00 93 THR A CA 1
ATOM 718 C C . THR A 1 93 ? -7.595 12.447 16.030 1.00 96.00 93 THR A C 1
ATOM 720 O O . THR A 1 93 ? -8.589 12.745 15.362 1.00 96.00 93 THR A O 1
ATOM 723 N N . TRP A 1 94 ? -7.519 12.725 17.322 1.00 97.31 94 TRP A N 1
ATOM 724 C CA . TRP A 1 94 ? -8.506 13.544 18.026 1.00 97.31 94 TRP A CA 1
ATOM 725 C C . TRP A 1 94 ? -7.862 14.276 19.201 1.00 97.31 94 TRP A C 1
ATOM 727 O O . TRP A 1 94 ? -6.734 13.972 19.589 1.00 97.31 94 TRP A O 1
ATOM 737 N N . ASP A 1 95 ? -8.605 15.226 19.759 1.00 96.12 95 ASP A N 1
ATOM 738 C CA . ASP A 1 95 ? -8.221 15.967 20.954 1.00 96.12 95 ASP A CA 1
ATOM 739 C C . ASP A 1 95 ? -9.148 15.583 22.111 1.00 96.12 95 ASP A C 1
ATOM 741 O O . ASP A 1 95 ? -10.353 15.406 21.923 1.00 96.12 95 ASP A O 1
ATOM 745 N N . GLY A 1 96 ? -8.585 15.455 23.314 1.00 95.31 96 GLY A N 1
ATOM 746 C CA . GLY A 1 96 ? -9.339 15.118 24.521 1.00 95.31 96 GLY A CA 1
ATOM 747 C C . GLY A 1 96 ? -10.014 13.741 24.473 1.00 95.31 96 GLY A C 1
ATOM 748 O O . GLY A 1 96 ? -9.454 12.765 23.972 1.00 95.31 96 GLY A O 1
ATOM 749 N N . ALA A 1 97 ? -11.214 13.674 25.049 1.00 96.75 97 ALA A N 1
ATOM 750 C CA . ALA A 1 97 ? -12.042 12.475 25.118 1.00 96.75 97 ALA A CA 1
ATOM 751 C C . ALA A 1 97 ? -12.738 12.197 23.778 1.00 96.75 97 ALA A C 1
ATOM 753 O O . ALA A 1 97 ? -13.492 13.039 23.287 1.00 96.75 97 ALA A O 1
ATOM 754 N N . LEU A 1 98 ? -12.564 10.998 23.216 1.00 97.50 98 LEU A N 1
ATOM 755 C CA . LEU A 1 98 ? -13.325 10.563 22.043 1.00 97.50 98 LEU A CA 1
ATOM 756 C C . LEU A 1 98 ? -14.549 9.763 22.484 1.00 97.50 98 LEU A C 1
ATOM 758 O O . LEU A 1 98 ? -14.422 8.661 23.007 1.00 97.50 98 LEU A O 1
ATOM 762 N N . THR A 1 99 ? -15.742 10.297 22.231 1.00 97.88 99 THR A N 1
ATOM 763 C CA . THR A 1 99 ? -16.992 9.535 22.367 1.00 97.88 99 THR A CA 1
ATOM 764 C C . THR A 1 99 ? -17.364 8.935 21.016 1.00 97.88 99 THR A C 1
ATOM 766 O O . THR A 1 99 ? -17.540 9.665 20.042 1.00 97.88 99 THR A O 1
ATOM 769 N N . ILE A 1 100 ? -17.478 7.611 20.949 1.00 97.25 100 ILE A N 1
ATOM 770 C CA . ILE A 1 100 ? -17.760 6.860 19.721 1.00 97.25 100 ILE A CA 1
ATOM 771 C C . ILE A 1 100 ? -18.708 5.698 20.018 1.00 97.25 100 ILE A C 1
ATOM 773 O O . ILE A 1 100 ? -18.749 5.190 21.135 1.00 97.25 100 ILE A O 1
ATOM 777 N N . LYS A 1 101 ? -19.495 5.277 19.027 1.00 98.19 101 LYS A N 1
ATOM 778 C CA . LYS A 1 101 ? -20.340 4.087 19.148 1.00 98.19 101 LYS A CA 1
ATOM 779 C C . LYS A 1 101 ? -19.599 2.836 18.691 1.00 98.19 101 LYS A C 1
ATOM 781 O O . LYS A 1 101 ? -18.779 2.916 17.782 1.00 98.19 101 LYS A O 1
ATOM 786 N N . ASP A 1 102 ? -19.911 1.703 19.304 1.00 97.81 102 ASP A N 1
ATOM 787 C CA . ASP A 1 102 ? -19.552 0.385 18.781 1.00 97.81 102 ASP A CA 1
ATOM 788 C C . ASP A 1 102 ? -20.633 -0.163 17.825 1.00 97.81 102 ASP A C 1
ATOM 790 O O . ASP A 1 102 ? -21.695 0.444 17.628 1.00 97.81 102 ASP A O 1
ATOM 794 N N . ALA A 1 103 ? -20.382 -1.328 17.224 1.00 97.19 103 ALA A N 1
ATOM 795 C CA . ALA A 1 103 ? -21.323 -1.968 16.302 1.00 97.19 103 ALA A CA 1
ATOM 796 C C . ALA A 1 103 ? -22.663 -2.384 16.938 1.00 97.19 103 ALA A C 1
ATOM 798 O O . ALA A 1 103 ? -23.640 -2.578 16.219 1.00 97.19 103 ALA A O 1
ATOM 799 N N . ASN A 1 104 ? -22.745 -2.452 18.271 1.00 97.12 104 ASN A N 1
ATOM 800 C CA . ASN A 1 104 ? -23.983 -2.697 19.015 1.00 97.12 104 ASN A CA 1
ATOM 8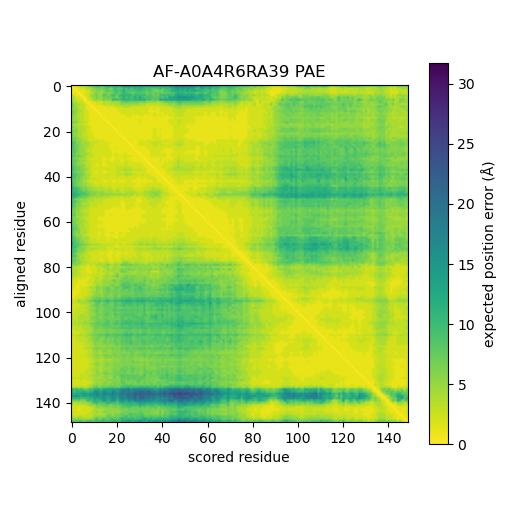01 C C . ASN A 1 104 ? -24.690 -1.391 19.416 1.00 97.12 104 ASN A C 1
ATOM 803 O O . ASN A 1 104 ? -25.612 -1.411 20.232 1.00 97.12 104 ASN A O 1
ATOM 807 N N . ASN A 1 105 ? -24.267 -0.249 18.856 1.00 97.19 105 ASN A N 1
ATOM 808 C CA . ASN A 1 105 ? -24.799 1.086 19.131 1.00 97.19 105 ASN A CA 1
ATOM 809 C C . ASN A 1 105 ? -24.558 1.563 20.582 1.00 97.19 105 ASN A C 1
ATOM 811 O O . ASN A 1 105 ? -25.179 2.536 21.021 1.00 97.19 105 ASN A O 1
ATOM 815 N N . LYS A 1 106 ? -23.643 0.919 21.324 1.00 97.94 106 LYS A N 1
ATOM 816 C CA . LYS A 1 106 ? -23.241 1.319 22.679 1.00 97.94 106 LYS A CA 1
ATOM 817 C C . LYS A 1 106 ? -22.230 2.460 22.604 1.00 97.94 106 LYS A C 1
ATOM 819 O O . LYS A 1 106 ? -21.286 2.411 21.822 1.00 97.94 106 LYS A O 1
ATOM 824 N N . SER A 1 107 ? -22.414 3.478 23.445 1.00 98.06 107 SER A N 1
ATOM 825 C CA . SER A 1 107 ? -21.469 4.593 23.562 1.00 98.06 107 SER A CA 1
ATOM 826 C C . SER A 1 107 ? -20.232 4.181 24.364 1.00 98.06 107 SER A C 1
ATOM 828 O O . SER A 1 107 ? -20.356 3.684 25.486 1.00 98.06 107 SER A O 1
ATOM 830 N N . ILE A 1 108 ? -19.053 4.406 23.793 1.00 98.12 108 ILE A N 1
ATOM 831 C CA . ILE A 1 108 ? -17.736 4.186 24.390 1.00 98.12 108 ILE A CA 1
ATOM 832 C C . ILE A 1 108 ? -17.028 5.538 24.481 1.00 98.12 108 ILE A C 1
ATOM 834 O O . ILE A 1 108 ? -17.026 6.313 23.524 1.00 98.12 108 ILE A O 1
ATOM 838 N N . ILE A 1 109 ? -16.423 5.818 25.634 1.00 98.25 109 ILE A N 1
ATOM 839 C CA . ILE A 1 109 ? -15.597 7.007 25.848 1.00 98.25 109 ILE A CA 1
ATOM 840 C C . ILE A 1 109 ? -14.143 6.548 25.920 1.00 98.25 109 ILE A C 1
ATOM 842 O O . ILE A 1 109 ? -13.783 5.785 26.812 1.00 98.25 109 ILE A O 1
ATOM 846 N N . ILE A 1 110 ? -13.326 7.019 24.983 1.00 98.12 110 ILE A N 1
ATOM 847 C CA . ILE A 1 110 ? -11.891 6.753 24.902 1.00 98.12 110 ILE A CA 1
ATOM 848 C C . ILE A 1 110 ? -11.157 7.967 25.469 1.00 98.12 110 ILE A C 1
ATOM 850 O O . ILE A 1 110 ? -11.117 9.031 24.846 1.00 98.12 110 ILE A O 1
ATOM 854 N N . ASN A 1 111 ? -10.561 7.784 26.647 1.00 97.31 111 ASN A N 1
ATOM 855 C CA . ASN A 1 111 ? -9.769 8.800 27.358 1.00 97.31 111 ASN A CA 1
ATOM 856 C C . ASN A 1 111 ? -8.287 8.414 27.477 1.00 97.31 111 ASN A C 1
ATOM 858 O O . ASN A 1 111 ? -7.528 9.033 28.224 1.00 97.31 111 ASN A O 1
ATOM 862 N N . THR A 1 112 ? -7.877 7.367 26.767 1.00 97.25 112 THR A N 1
ATOM 863 C CA . THR A 1 112 ? -6.516 6.833 26.789 1.00 97.25 112 THR A CA 1
ATOM 864 C C . THR A 1 112 ? -5.638 7.453 25.702 1.00 97.25 112 THR A C 1
ATOM 866 O O . THR A 1 112 ? -6.119 8.026 24.726 1.00 97.25 112 THR A O 1
ATOM 869 N N . GLN A 1 113 ? -4.321 7.334 25.877 1.00 95.25 113 GLN A N 1
ATOM 870 C CA . GLN A 1 113 ? -3.314 7.765 24.905 1.00 95.25 113 GLN A CA 1
ATOM 871 C C . GLN A 1 113 ? -2.763 6.565 24.105 1.00 95.25 113 GLN A C 1
ATOM 873 O O . GLN A 1 113 ? -2.777 5.440 24.614 1.00 95.25 113 GLN A O 1
ATOM 878 N N . PRO A 1 114 ? -2.217 6.783 22.892 1.00 94.75 114 PRO A N 1
ATOM 879 C CA . PRO A 1 114 ? -2.206 8.051 22.151 1.00 94.75 114 PRO A CA 1
ATOM 880 C C . PRO A 1 114 ? -3.611 8.449 21.672 1.00 94.75 114 PRO A C 1
ATOM 882 O O . PRO A 1 114 ? -4.478 7.589 21.537 1.00 94.75 114 PRO A O 1
ATOM 885 N N . THR A 1 115 ? -3.848 9.731 21.388 1.00 96.38 115 THR A N 1
ATOM 886 C CA . THR A 1 115 ? -5.095 10.209 20.758 1.00 96.38 115 THR A CA 1
ATOM 887 C C . THR A 1 115 ? -5.036 10.110 19.228 1.00 96.38 115 THR A C 1
ATOM 889 O O . THR A 1 115 ? -5.335 11.051 18.486 1.00 96.38 115 THR A O 1
ATOM 892 N N . ASP A 1 116 ? -4.593 8.949 18.741 1.00 94.69 116 ASP A N 1
ATOM 893 C CA . ASP A 1 116 ? -4.461 8.640 17.321 1.00 94.69 116 ASP A CA 1
ATOM 894 C C . ASP A 1 116 ? -4.884 7.199 16.984 1.00 94.69 116 ASP A C 1
ATOM 896 O O . ASP A 1 116 ? -5.296 6.411 17.838 1.00 94.69 116 ASP A O 1
ATOM 900 N N . GLY A 1 117 ? -4.789 6.845 15.702 1.00 92.62 117 GLY A N 1
ATOM 901 C CA . GLY A 1 117 ? -5.124 5.522 15.175 1.00 92.62 117 GLY A CA 1
ATOM 902 C C . GLY A 1 117 ? -4.353 4.345 15.792 1.00 92.62 117 GLY A C 1
ATOM 903 O O . GLY A 1 117 ? -4.655 3.205 15.455 1.00 92.62 117 GLY A O 1
ATOM 904 N N . MET A 1 118 ? -3.374 4.571 16.674 1.00 93.44 118 MET A N 1
ATOM 905 C CA . MET A 1 118 ? -2.653 3.532 17.418 1.00 93.44 118 MET A CA 1
ATOM 906 C C . MET A 1 118 ? -3.232 3.266 18.817 1.00 93.44 118 MET A C 1
ATOM 908 O O . MET A 1 118 ? -2.716 2.406 19.532 1.00 93.44 118 MET A O 1
ATOM 912 N N . ASN A 1 119 ? -4.303 3.955 19.212 1.00 94.94 119 ASN A N 1
ATOM 913 C CA . ASN A 1 119 ? -4.985 3.722 20.480 1.00 94.94 119 ASN A CA 1
ATOM 914 C C . ASN A 1 119 ? -5.657 2.338 20.542 1.00 94.94 119 ASN A C 1
ATOM 916 O O . ASN A 1 119 ? -6.472 1.990 19.688 1.00 94.94 119 ASN A O 1
ATOM 920 N N . LYS A 1 120 ? -5.377 1.573 21.602 1.00 95.31 120 LYS A N 1
ATOM 921 C CA . LYS A 1 120 ? -5.891 0.204 21.769 1.00 95.31 120 LYS A CA 1
ATOM 922 C C . LYS A 1 120 ? -7.403 0.131 22.002 1.00 95.31 120 LYS A C 1
ATOM 924 O O . LYS A 1 120 ? -8.028 -0.830 21.566 1.00 95.31 120 LYS A O 1
ATOM 929 N N . GLU A 1 121 ? -8.001 1.121 22.662 1.00 97.38 121 GLU A N 1
ATOM 930 C CA . GLU A 1 121 ? -9.456 1.175 22.843 1.00 97.38 121 GLU A CA 1
ATOM 931 C C . GLU A 1 121 ? -10.149 1.495 21.516 1.00 97.38 121 GLU A C 1
ATOM 933 O O . GLU A 1 121 ? -11.161 0.877 21.191 1.00 97.38 121 GLU A O 1
ATOM 938 N N . LEU A 1 122 ? -9.554 2.364 20.688 1.00 97.00 122 LEU A N 1
ATOM 939 C CA . LEU A 1 122 ? -10.041 2.587 19.325 1.00 97.00 122 LEU A CA 1
ATOM 940 C C . LEU A 1 122 ? -9.947 1.307 18.482 1.00 97.00 122 LEU A C 1
ATOM 942 O O . LEU A 1 122 ? -10.862 1.019 17.714 1.00 97.00 122 LEU A O 1
ATOM 946 N N . HIS A 1 123 ? -8.879 0.512 18.634 1.00 96.06 123 HIS A N 1
ATOM 947 C CA . HIS A 1 123 ? -8.759 -0.788 17.954 1.00 96.06 123 HIS A CA 1
ATOM 948 C C . HIS A 1 123 ? -9.868 -1.747 18.381 1.00 96.06 123 HIS A C 1
ATOM 950 O O . HIS A 1 123 ? -10.457 -2.403 17.527 1.00 96.06 123 HIS A O 1
ATOM 956 N N . ALA A 1 124 ? -10.177 -1.803 19.679 1.00 97.06 124 ALA A N 1
ATOM 957 C CA . ALA A 1 124 ? -11.259 -2.631 20.202 1.00 97.06 124 ALA A CA 1
ATOM 958 C C . ALA A 1 124 ? -12.627 -2.203 19.647 1.00 97.06 124 ALA A C 1
ATOM 960 O O . ALA A 1 124 ? -13.396 -3.060 19.218 1.00 97.06 124 ALA A O 1
ATOM 961 N N . VAL A 1 125 ? -12.906 -0.894 19.577 1.00 97.81 125 VAL A N 1
ATOM 962 C CA . VAL A 1 125 ? -14.129 -0.373 18.939 1.00 97.81 125 VAL A CA 1
ATOM 963 C C . VAL A 1 125 ? -14.165 -0.740 17.454 1.00 97.81 125 VAL A C 1
ATOM 965 O O . VAL A 1 125 ? -15.169 -1.276 16.989 1.00 97.81 125 VAL A O 1
ATOM 968 N N . GLY A 1 126 ? -13.072 -0.523 16.715 1.00 96.50 126 GLY A N 1
ATOM 969 C CA . GLY A 1 126 ? -12.974 -0.876 15.295 1.00 96.50 126 GLY A CA 1
ATOM 970 C C . GLY A 1 126 ? -13.235 -2.361 15.031 1.00 96.50 126 GLY A C 1
ATOM 971 O O . GLY A 1 126 ? -13.987 -2.705 14.119 1.00 96.50 126 GLY A O 1
ATOM 972 N N . ALA A 1 127 ? -12.710 -3.245 15.885 1.00 97.12 127 ALA A N 1
ATOM 973 C CA . ALA A 1 127 ? -12.922 -4.686 15.776 1.00 97.12 127 ALA A CA 1
ATOM 974 C C . ALA A 1 127 ? -14.405 -5.084 15.881 1.00 97.12 127 ALA A C 1
ATOM 976 O O . ALA A 1 127 ? -14.808 -6.054 15.243 1.00 97.12 127 ALA A O 1
ATOM 977 N N . THR A 1 128 ? -15.238 -4.320 16.602 1.00 97.94 128 THR A N 1
ATOM 978 C CA . THR A 1 128 ? -16.693 -4.576 16.642 1.00 97.94 128 THR A CA 1
ATOM 979 C C . THR A 1 128 ? -17.364 -4.384 15.281 1.00 97.94 128 THR A C 1
ATOM 981 O O . THR A 1 128 ? -18.350 -5.051 14.989 1.00 97.94 128 THR A O 1
ATOM 984 N N . TYR A 1 129 ? -16.799 -3.529 14.425 1.00 96.56 129 TYR A N 1
ATOM 985 C CA . TYR A 1 129 ? -17.236 -3.301 13.046 1.00 96.56 129 TYR A CA 1
ATOM 986 C C . TYR A 1 129 ? -16.523 -4.204 12.029 1.00 96.56 129 TYR A C 1
ATOM 988 O O . TYR A 1 129 ? -16.607 -3.951 10.829 1.00 96.56 129 TYR A O 1
ATOM 996 N N . CYS A 1 130 ? -15.780 -5.220 12.484 1.00 95.12 130 CYS A N 1
ATOM 997 C CA . CYS A 1 130 ? -14.880 -6.018 11.647 1.00 95.12 130 CYS A CA 1
ATOM 998 C C . CYS A 1 130 ? -13.798 -5.173 10.942 1.00 95.12 130 CYS A C 1
ATOM 1000 O O . CYS A 1 130 ? -13.321 -5.546 9.875 1.00 95.12 130 CYS A O 1
ATOM 1002 N N . VAL A 1 131 ? -13.397 -4.036 11.526 1.00 94.88 131 VAL A N 1
ATOM 1003 C CA . VAL A 1 131 ? -12.319 -3.174 11.015 1.00 94.88 131 VAL A CA 1
ATOM 1004 C C . VAL A 1 131 ? -11.136 -3.249 11.973 1.00 94.88 131 VAL A C 1
ATOM 1006 O O . VAL A 1 131 ? -11.076 -2.576 13.000 1.00 94.88 131 VAL A O 1
ATOM 1009 N N . ILE A 1 132 ? -10.180 -4.105 11.641 1.00 94.81 132 ILE A N 1
ATOM 1010 C CA . ILE A 1 132 ? -9.058 -4.469 12.500 1.00 94.81 132 ILE A CA 1
ATOM 1011 C C . ILE A 1 132 ? -7.823 -3.653 12.113 1.00 94.81 132 ILE A C 1
ATOM 1013 O O . ILE A 1 132 ? -7.423 -3.589 10.948 1.00 94.81 132 ILE A O 1
ATOM 1017 N N . LYS A 1 133 ? -7.191 -3.028 13.109 1.00 93.56 133 LYS A N 1
ATOM 1018 C CA . LYS A 1 133 ? -5.948 -2.276 12.926 1.00 93.56 133 LYS A CA 1
ATOM 1019 C C . LYS A 1 133 ? -4.773 -3.214 12.650 1.00 93.56 133 LYS A C 1
ATOM 1021 O O . LYS A 1 133 ? -4.526 -4.132 13.429 1.00 93.56 133 LYS A O 1
ATOM 1026 N N . TYR A 1 134 ? -3.951 -2.891 11.649 1.00 88.75 134 TYR A N 1
ATOM 1027 C CA . TYR A 1 134 ? -2.610 -3.474 11.556 1.00 88.75 134 TYR A CA 1
ATOM 1028 C C . TYR A 1 134 ? -1.709 -2.992 12.694 1.00 88.75 134 TYR A C 1
ATOM 1030 O O . TYR A 1 134 ? -1.410 -1.796 12.798 1.00 88.75 134 TYR A O 1
ATOM 1038 N N . ASN A 1 135 ? -1.266 -3.929 13.533 1.00 75.69 135 ASN A N 1
ATOM 1039 C CA . ASN A 1 135 ? -0.540 -3.643 14.771 1.00 75.69 135 ASN A CA 1
ATOM 1040 C C . ASN A 1 135 ? 0.881 -4.241 14.814 1.00 75.69 135 ASN A C 1
ATOM 1042 O O . ASN A 1 135 ? 1.448 -4.416 15.891 1.00 75.69 135 ASN A O 1
ATOM 1046 N N . ALA A 1 136 ? 1.500 -4.544 13.665 1.00 73.88 136 ALA A N 1
ATOM 1047 C CA . ALA A 1 136 ? 2.882 -5.034 13.648 1.00 73.88 136 ALA A CA 1
ATOM 1048 C C . ALA A 1 136 ? 3.885 -3.883 13.884 1.00 73.88 136 ALA A C 1
ATOM 1050 O O . ALA A 1 136 ? 4.486 -3.333 12.959 1.00 73.88 136 ALA A O 1
ATOM 1051 N N . GLY A 1 137 ? 4.017 -3.464 15.146 1.00 64.19 137 GLY A N 1
ATOM 1052 C CA . GLY A 1 137 ? 5.059 -2.538 15.607 1.00 64.19 137 GLY A CA 1
ATOM 1053 C C . GLY A 1 137 ? 4.952 -1.100 15.086 1.00 64.19 137 GLY A C 1
ATOM 1054 O O . GLY A 1 137 ? 5.925 -0.356 15.152 1.00 64.19 137 GLY A O 1
ATOM 1055 N N . GLY A 1 138 ? 3.799 -0.689 14.547 1.00 62.34 138 GLY A N 1
ATOM 1056 C CA . GLY A 1 138 ? 3.591 0.672 14.035 1.00 62.34 138 GLY A CA 1
ATOM 1057 C C . GLY A 1 138 ? 4.304 0.976 12.711 1.00 62.34 138 GLY A C 1
ATOM 1058 O O . GLY A 1 138 ? 4.466 2.148 12.375 1.00 62.34 138 GLY A O 1
ATOM 1059 N N . VAL A 1 139 ? 4.719 -0.053 11.963 1.00 65.50 139 VAL A N 1
ATOM 1060 C CA . VAL A 1 139 ? 5.377 0.091 10.650 1.00 65.50 139 VAL A CA 1
ATOM 1061 C C . VAL A 1 139 ? 4.402 0.597 9.577 1.00 65.50 139 VAL A C 1
ATOM 1063 O O . VAL A 1 139 ? 4.805 1.354 8.699 1.00 65.50 139 VAL A O 1
ATOM 1066 N N . ASP A 1 140 ? 3.115 0.254 9.695 1.00 69.88 140 ASP A N 1
ATOM 1067 C CA . ASP A 1 140 ? 2.044 0.716 8.803 1.00 69.88 140 ASP A CA 1
ATOM 1068 C C . ASP A 1 140 ? 0.865 1.289 9.612 1.00 69.88 140 ASP A 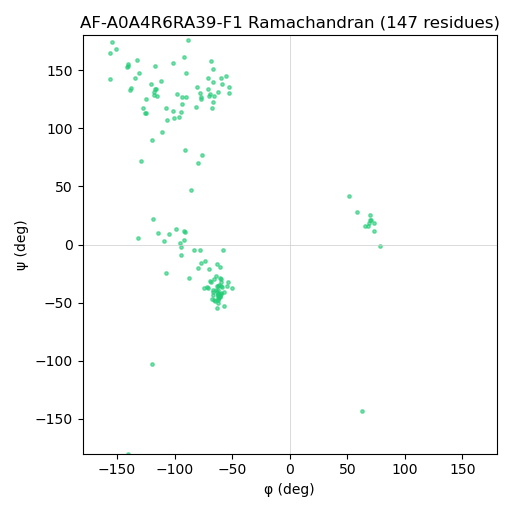C 1
ATOM 1070 O O . ASP A 1 140 ? -0.191 0.681 9.820 1.00 69.88 140 ASP A O 1
ATOM 1074 N N . LYS A 1 141 ? 1.098 2.470 10.196 1.00 80.94 141 LYS A N 1
ATOM 1075 C CA . LYS A 1 141 ? 0.118 3.140 11.067 1.00 80.94 141 LYS A CA 1
ATOM 1076 C C . LYS A 1 141 ? -1.209 3.457 10.370 1.00 80.94 141 LYS A C 1
ATOM 1078 O O . LYS A 1 141 ? -2.222 3.322 11.044 1.00 80.94 141 LYS A O 1
ATOM 1083 N N . PRO A 1 142 ? -1.268 3.823 9.081 1.00 88.06 142 PRO A N 1
ATOM 1084 C CA . PRO A 1 142 ? -2.550 4.080 8.434 1.00 88.06 142 PRO A CA 1
ATOM 1085 C C . PRO A 1 142 ? -3.409 2.832 8.194 1.00 88.06 142 PRO A C 1
ATOM 1087 O O . PRO A 1 142 ? -4.610 2.988 8.027 1.00 88.06 142 PRO A O 1
ATOM 1090 N N . HIS A 1 143 ? -2.849 1.618 8.169 1.00 90.75 143 HIS A N 1
ATOM 1091 C CA . HIS A 1 143 ? -3.567 0.452 7.643 1.00 90.75 143 HIS A CA 1
ATOM 1092 C C . HIS A 1 143 ? -4.618 -0.155 8.589 1.00 90.75 143 HIS A C 1
ATOM 1094 O O . HIS A 1 143 ? -4.321 -0.483 9.748 1.00 90.75 143 HIS A O 1
ATOM 1100 N N . TRP A 1 144 ? -5.824 -0.372 8.060 1.00 93.62 144 TRP A N 1
ATOM 1101 C CA . TRP A 1 144 ? -6.921 -1.124 8.673 1.00 93.62 144 TRP A CA 1
ATOM 1102 C C . TRP A 1 144 ? -7.547 -2.069 7.645 1.00 93.62 144 TRP A C 1
ATOM 1104 O O . TRP A 1 144 ? -7.696 -1.713 6.476 1.00 93.62 144 TRP A O 1
ATOM 1114 N N . SER A 1 145 ? -7.957 -3.259 8.076 1.00 94.38 145 SER A N 1
ATOM 1115 C CA . SER A 1 145 ? -8.586 -4.251 7.200 1.00 94.38 145 SER A CA 1
ATOM 1116 C C . SER A 1 145 ? -9.500 -5.200 7.966 1.00 94.38 145 SER A C 1
ATOM 1118 O O . SER A 1 145 ? -9.536 -5.184 9.191 1.00 94.38 145 SER A O 1
ATOM 1120 N N . ASP A 1 146 ? -10.209 -6.071 7.259 1.00 94.31 146 ASP A N 1
ATOM 1121 C CA . ASP A 1 146 ? -11.067 -7.112 7.849 1.00 94.31 146 ASP A CA 1
ATOM 1122 C C . ASP A 1 146 ? -10.324 -8.126 8.744 1.00 94.31 146 ASP A C 1
ATOM 1124 O O . ASP A 1 146 ? -10.935 -8.777 9.586 1.00 94.31 146 ASP A O 1
ATOM 1128 N N . THR A 1 147 ? -8.996 -8.249 8.607 1.00 90.69 147 THR A N 1
ATOM 1129 C CA . THR A 1 147 ? -8.176 -9.160 9.438 1.00 90.69 147 THR A CA 1
ATOM 1130 C C . THR A 1 147 ? -6.922 -8.517 10.039 1.00 90.69 147 THR A C 1
ATOM 1132 O O . THR A 1 147 ? -6.093 -9.231 10.598 1.00 90.69 147 THR A O 1
ATOM 1135 N N . GLY A 1 148 ? -6.726 -7.204 9.886 1.00 86.69 148 GLY A N 1
ATOM 1136 C CA . GLY A 1 148 ? -5.571 -6.495 10.447 1.00 86.69 148 GLY A CA 1
ATOM 1137 C C . GLY A 1 148 ? -4.224 -6.809 9.790 1.00 86.69 148 GLY A C 1
ATOM 1138 O O . GLY A 1 148 ? -3.204 -6.581 10.428 1.00 86.69 148 GLY A O 1
ATOM 1139 N N . ASN A 1 149 ? -4.231 -7.316 8.553 1.00 80.62 149 ASN A N 1
ATOM 1140 C CA . ASN A 1 149 ? -3.077 -7.581 7.677 1.00 80.62 149 ASN A CA 1
ATOM 1141 C C . ASN A 1 149 ? -3.344 -7.052 6.270 1.00 80.62 149 ASN A C 1
ATOM 1143 O O . ASN A 1 149 ? -4.554 -6.931 5.946 1.00 80.62 149 ASN A O 1
#

Nearest PDB structures (foldseek):
  1v9p-assembly1_A  TM=2.835E-01  e=2.327E+00  Thermus filiformis

Sequence (149 aa):
MVKISATLRPPERAYMMHWCWLIAKGKADPKKVPSMNGVPIKWDHEVDGKYSKEKSIVAAKEMLIGFGMQKLGTAPALDSKHIRGLAVDMNVTWDGALTIKDANNKSIIINTQPTDGMNKELHAVGATYCVIKYNAGGVDKPHWSDTGN

Foldseek 3Di:
DKDWDAFADALLNLLLQQVLVCLLVVNDDQVPRDDDPPHPDRLQDDDPPHTDSPVSNVVSVVSCVVSVNPPPPHGRDSDDCSNVRFKTQMKAADPAWDWDAAPVRDTDIDRDDDRILQDPVVQVRCVSVLWHAQDPPCPRSRMTGSVND

Secondary structure (DSSP, 8-state):
-EEEEES---HHHHHHHHHHHHHHTT-S-GGGSPP-TT-----S-EETTEE-HHHHHHHHHHHHHHTT-TT-SSPPPSS-HHHHT-EEEEEEB-SS-EEEE-TTS-EEEE-PSPSBTT-HHHHHHHHHTT-EEP-STTTTTTEEESS--

Radius of gyration: 19.52 Å; Cα contacts (8 Å, |Δi|>4): 232; chains: 1; bounding box: 45×25×57 Å

Organism: NCBI:txid70586